Protein AF-A0A1H3LGS2-F1 (afdb_monomer_lite)

Sequence (166 aa):
MTKQNQTFNQEDIIHYNYDQIRTQESLKKHPRMTREERAKIFMPFAALTGFGEAILEKQIIKIQKKSLSEEKNEEINNEIINIQKLLRKNIQVHVKVLYFSSKYEKYNQLEGQVLRLDNYRKLMVVNSQDECNTEKKSKYILEKPSQISKEEVEINYEDIYEIIIE

Structure (mmCIF, N/CA/C/O backbone):
data_AF-A0A1H3LGS2-F1
#
_entry.id   AF-A0A1H3LGS2-F1
#
loop_
_atom_site.group_PDB
_atom_site.id
_atom_site.type_symbol
_atom_site.label_atom_id
_atom_site.label_alt_id
_atom_site.label_comp_id
_atom_site.label_asym_id
_atom_site.label_entity_id
_atom_site.label_seq_id
_atom_site.pdbx_PDB_ins_code
_atom_site.Cartn_x
_atom_site.Cartn_y
_atom_site.Cartn_z
_atom_site.occupancy
_atom_site.B_iso_or_equiv
_atom_site.auth_seq_id
_atom_site.auth_comp_id
_atom_site.auth_asym_id
_atom_site.auth_atom_id
_atom_site.pdbx_PDB_model_num
ATOM 1 N N . MET A 1 1 ? 24.700 27.233 -68.069 1.00 38.78 1 MET A N 1
ATOM 2 C CA . MET A 1 1 ? 25.605 27.535 -66.941 1.00 38.78 1 MET A CA 1
ATOM 3 C C . MET A 1 1 ? 26.194 26.231 -66.435 1.00 38.78 1 MET A C 1
ATOM 5 O O . MET A 1 1 ? 25.454 25.363 -65.990 1.00 38.78 1 MET A O 1
ATOM 9 N N . THR A 1 2 ? 27.494 26.051 -66.630 1.00 38.88 2 THR A N 1
ATOM 10 C CA . THR A 1 2 ? 28.256 24.825 -66.364 1.00 38.88 2 THR A CA 1
ATOM 11 C C . THR A 1 2 ? 28.525 24.709 -64.864 1.00 38.88 2 THR A C 1
ATOM 13 O O . THR A 1 2 ? 29.189 25.572 -64.296 1.00 38.88 2 THR A O 1
ATOM 16 N N . LYS A 1 3 ? 27.994 23.674 -64.199 1.00 46.69 3 LYS A N 1
ATOM 17 C CA . LYS A 1 3 ? 28.347 23.379 -62.802 1.00 46.69 3 LYS A CA 1
ATOM 18 C C . LYS A 1 3 ? 29.781 22.852 -62.782 1.00 46.69 3 LYS A C 1
ATOM 20 O O . LYS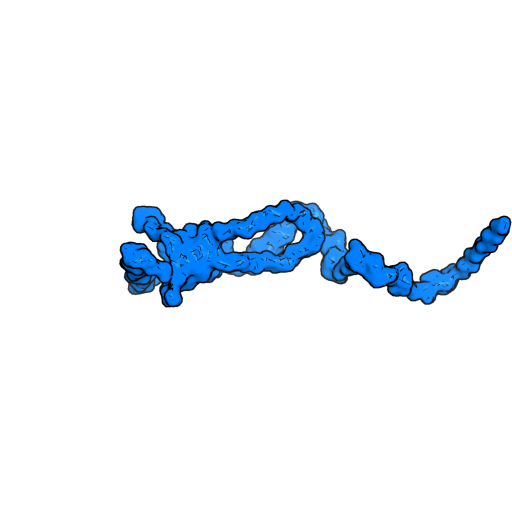 A 1 3 ? 30.053 21.801 -63.354 1.00 46.69 3 LYS A O 1
ATOM 25 N N . GLN A 1 4 ? 30.691 23.608 -62.176 1.00 48.72 4 GLN A N 1
ATOM 26 C CA . GLN A 1 4 ? 32.039 23.131 -61.893 1.00 48.72 4 GLN A CA 1
ATOM 27 C C . GLN A 1 4 ? 31.938 22.011 -60.853 1.00 48.72 4 GLN A C 1
ATOM 29 O O . GLN A 1 4 ? 31.383 22.211 -59.774 1.00 48.72 4 GLN A O 1
ATOM 34 N N . ASN A 1 5 ? 32.436 20.824 -61.198 1.00 55.28 5 ASN A N 1
ATOM 35 C CA . ASN A 1 5 ? 32.570 19.725 -60.253 1.00 55.28 5 ASN A CA 1
ATOM 36 C C . ASN A 1 5 ? 33.790 20.007 -59.379 1.00 55.28 5 ASN A C 1
ATOM 38 O O . ASN A 1 5 ? 34.922 19.981 -59.857 1.00 55.28 5 ASN A O 1
ATOM 42 N N . GLN A 1 6 ? 33.544 20.314 -58.111 1.00 60.44 6 GLN A N 1
ATOM 43 C CA . GLN A 1 6 ? 34.589 20.532 -57.123 1.00 60.44 6 GLN A CA 1
ATOM 44 C C . GLN A 1 6 ? 35.181 19.170 -56.734 1.00 60.44 6 GLN A C 1
ATOM 46 O O . GLN A 1 6 ? 34.487 18.317 -56.182 1.00 60.44 6 GLN A O 1
ATOM 51 N N . THR A 1 7 ? 36.447 18.935 -57.075 1.00 58.19 7 THR A N 1
ATOM 52 C CA . THR A 1 7 ? 37.193 17.746 -56.651 1.00 58.19 7 THR A CA 1
ATOM 53 C C . THR A 1 7 ? 37.607 17.929 -55.195 1.00 58.19 7 THR A C 1
ATOM 55 O O . THR A 1 7 ? 38.490 18.733 -54.907 1.00 58.19 7 THR A O 1
ATOM 58 N N . PHE A 1 8 ? 36.950 17.226 -54.274 1.00 59.41 8 PHE A N 1
ATOM 59 C CA . PHE A 1 8 ? 37.371 17.183 -52.873 1.00 59.41 8 PHE A CA 1
ATOM 60 C C . PHE A 1 8 ? 38.582 16.255 -52.739 1.00 59.41 8 PHE A C 1
ATOM 62 O O . PHE A 1 8 ? 38.527 15.108 -53.193 1.00 59.41 8 PHE A O 1
ATOM 69 N N . ASN A 1 9 ? 39.671 16.743 -52.141 1.00 63.81 9 ASN A N 1
ATOM 70 C CA . ASN A 1 9 ? 40.837 15.912 -51.866 1.00 63.81 9 ASN A CA 1
ATOM 71 C C . ASN A 1 9 ? 40.506 14.949 -50.717 1.00 63.81 9 ASN A C 1
ATOM 73 O O . ASN A 1 9 ? 39.780 15.292 -49.785 1.00 63.81 9 ASN A O 1
ATOM 77 N N . GLN A 1 10 ? 41.031 13.724 -50.773 1.00 59.88 10 GLN A N 1
ATOM 78 C CA . GLN A 1 10 ? 40.711 12.673 -49.793 1.00 59.88 10 GLN A CA 1
ATOM 79 C C . GLN A 1 10 ? 41.175 13.028 -48.367 1.00 59.88 10 GLN A C 1
ATOM 81 O O . GLN A 1 10 ? 40.572 12.581 -47.393 1.00 59.88 10 GLN A O 1
ATOM 86 N N . GLU A 1 11 ? 42.192 13.882 -48.245 1.00 56.47 11 GLU A N 1
ATOM 87 C CA . GLU A 1 11 ? 42.730 14.365 -46.967 1.00 56.47 11 GLU A CA 1
ATOM 88 C C . GLU A 1 11 ? 41.827 15.411 -46.284 1.00 56.47 11 GLU A C 1
ATOM 90 O O . GLU A 1 11 ? 41.892 15.590 -45.068 1.00 56.47 11 GLU A O 1
ATOM 95 N N . ASP A 1 12 ? 40.903 16.037 -47.022 1.00 61.28 12 ASP A N 1
ATOM 96 C CA . ASP A 1 12 ? 39.980 17.041 -46.473 1.00 61.28 12 ASP A CA 1
ATOM 97 C C . ASP A 1 12 ? 38.841 16.399 -45.655 1.00 61.28 12 ASP A C 1
ATOM 99 O O . ASP A 1 12 ? 38.209 17.051 -44.821 1.00 61.28 12 ASP A O 1
ATOM 103 N N . ILE A 1 13 ? 38.582 15.099 -45.858 1.00 62.50 13 ILE A N 1
ATOM 104 C CA . ILE A 1 13 ? 37.496 14.350 -45.198 1.00 62.50 13 ILE A CA 1
ATOM 105 C C . ILE A 1 13 ? 37.748 14.228 -43.690 1.00 62.50 13 ILE A C 1
ATOM 107 O O . ILE A 1 13 ? 36.811 14.279 -42.890 1.00 62.50 13 ILE A O 1
ATOM 111 N N . ILE A 1 14 ? 39.015 14.069 -43.303 1.00 59.38 14 ILE A N 1
ATOM 112 C CA . ILE A 1 14 ? 39.443 13.825 -41.919 1.00 59.38 14 ILE A CA 1
ATOM 113 C C . ILE A 1 14 ? 39.447 15.115 -41.086 1.00 59.38 14 ILE A C 1
ATOM 115 O O . ILE A 1 14 ? 39.305 15.067 -39.866 1.00 59.38 14 ILE A O 1
ATOM 119 N N . HIS A 1 15 ? 39.578 16.269 -41.744 1.00 63.59 15 HIS A N 1
ATOM 120 C CA . HIS A 1 15 ? 39.588 17.593 -41.116 1.00 63.59 15 HIS A CA 1
ATOM 121 C C . HIS A 1 15 ? 38.242 18.322 -41.208 1.00 63.59 15 HIS A C 1
ATOM 123 O O . HIS A 1 15 ? 38.117 19.459 -40.745 1.00 63.59 15 HIS A O 1
ATOM 129 N N . TYR A 1 16 ? 37.211 17.674 -41.757 1.00 62.28 16 TYR A N 1
ATOM 130 C CA . TYR A 1 16 ? 35.881 18.257 -41.836 1.00 62.28 16 TYR A CA 1
ATOM 131 C C . TYR A 1 16 ? 35.225 18.293 -40.450 1.00 62.28 16 TYR A C 1
ATOM 133 O O . TYR A 1 16 ? 34.980 17.262 -39.821 1.00 62.28 16 TYR A O 1
ATOM 141 N N . ASN A 1 17 ? 34.919 19.493 -39.956 1.00 58.41 17 ASN A N 1
ATOM 142 C CA . ASN A 1 17 ? 34.230 19.668 -38.682 1.00 58.41 17 ASN A CA 1
ATOM 143 C C . ASN A 1 17 ? 32.733 19.335 -38.839 1.00 58.41 17 ASN A C 1
ATOM 145 O O . ASN A 1 17 ? 31.892 20.215 -39.036 1.00 58.41 17 ASN A O 1
ATOM 149 N N . TYR A 1 18 ? 32.401 18.043 -38.759 1.00 57.94 18 TYR A N 1
ATOM 150 C CA . TYR A 1 18 ? 31.035 17.518 -38.888 1.00 57.94 18 TYR A CA 1
ATOM 151 C C . TYR A 1 18 ? 30.038 18.117 -37.883 1.00 57.94 18 TYR A C 1
ATOM 153 O O . TYR A 1 18 ? 28.825 18.053 -38.110 1.00 57.94 18 TYR A O 1
ATOM 161 N N . ASP A 1 19 ? 30.509 18.727 -36.791 1.00 56.03 19 ASP A N 1
ATOM 162 C CA . ASP A 1 19 ? 29.630 19.365 -35.814 1.00 56.03 19 ASP A CA 1
ATOM 163 C C . ASP A 1 19 ? 28.949 20.635 -36.350 1.00 56.03 19 ASP A C 1
ATOM 165 O O . ASP A 1 19 ? 27.897 21.012 -35.831 1.00 56.03 19 ASP A O 1
ATOM 169 N N . GLN A 1 20 ? 29.460 21.239 -37.430 1.00 55.03 20 GLN A N 1
ATOM 170 C CA . GLN A 1 20 ? 28.903 22.461 -38.031 1.00 55.03 20 GLN A CA 1
ATOM 171 C C . GLN A 1 20 ? 27.765 22.216 -39.041 1.00 55.03 20 GLN A C 1
ATOM 173 O O . GLN A 1 20 ? 27.158 23.167 -39.528 1.00 55.03 20 GLN A O 1
ATOM 178 N N . ILE A 1 21 ? 27.422 20.961 -39.350 1.00 57.44 21 ILE A N 1
ATOM 179 C CA . ILE A 1 21 ? 26.476 20.632 -40.438 1.00 57.44 21 ILE A CA 1
ATOM 180 C C . ILE A 1 21 ? 24.998 20.774 -40.006 1.00 57.44 21 ILE A C 1
ATOM 182 O O . ILE A 1 21 ? 24.093 20.775 -40.841 1.00 57.44 21 ILE A O 1
ATOM 186 N N . ARG A 1 22 ? 24.704 20.917 -38.705 1.00 62.62 22 ARG A N 1
ATOM 187 C CA . ARG A 1 22 ? 23.321 20.976 -38.194 1.00 62.62 22 ARG A CA 1
ATOM 188 C C . ARG A 1 22 ? 22.938 22.354 -37.666 1.00 62.62 22 ARG A C 1
ATOM 190 O O . ARG A 1 22 ? 23.512 22.851 -36.704 1.00 62.62 22 ARG A O 1
ATOM 197 N N . THR A 1 23 ? 21.878 22.921 -38.238 1.00 73.81 23 THR A N 1
ATOM 198 C CA . THR A 1 23 ? 21.237 24.141 -37.734 1.00 73.81 23 THR A CA 1
ATOM 199 C C . THR A 1 23 ? 20.552 23.872 -36.389 1.00 73.81 23 THR A C 1
ATOM 201 O O . THR A 1 23 ? 20.097 22.755 -36.122 1.00 73.81 23 THR A O 1
ATOM 204 N N . GLN A 1 24 ? 20.409 24.901 -35.550 1.00 72.25 24 GLN A N 1
ATOM 205 C CA . GLN A 1 24 ? 19.667 24.817 -34.280 1.00 72.25 24 GLN A CA 1
ATOM 206 C C . GLN A 1 24 ? 18.229 24.305 -34.478 1.00 72.25 24 GLN A C 1
ATOM 208 O O . GLN A 1 24 ? 17.710 23.536 -33.673 1.00 72.25 24 GLN A O 1
ATOM 213 N N . GLU A 1 25 ? 17.599 24.671 -35.594 1.00 75.31 25 GLU A N 1
ATOM 214 C CA . GLU A 1 25 ? 16.270 24.196 -35.981 1.00 75.31 25 GLU A CA 1
ATOM 215 C C . GLU A 1 25 ? 16.244 22.685 -36.265 1.00 75.31 25 GLU A C 1
ATOM 217 O O . GLU A 1 25 ? 15.349 21.977 -35.799 1.00 75.31 25 GLU A O 1
ATOM 222 N N . SER A 1 26 ? 17.277 22.153 -36.928 1.00 75.69 26 SER A N 1
ATOM 223 C CA . SER A 1 26 ? 17.410 20.710 -37.161 1.00 75.69 26 SER A CA 1
ATOM 224 C C . SER A 1 26 ? 17.604 19.913 -35.866 1.00 75.69 26 SER A C 1
ATOM 226 O O . SER A 1 26 ? 17.091 18.803 -35.767 1.00 75.69 26 SER A O 1
ATOM 228 N N . LEU A 1 27 ? 18.283 20.475 -34.857 1.00 76.88 27 LEU A N 1
ATOM 229 C CA . LEU A 1 27 ? 18.478 19.845 -33.544 1.00 76.88 27 LEU A CA 1
ATOM 230 C C . LEU A 1 27 ? 17.205 19.872 -32.694 1.00 76.88 27 LEU A C 1
ATOM 232 O O . LEU A 1 27 ? 16.954 18.932 -31.943 1.00 76.88 27 LEU A O 1
ATOM 236 N N . LYS A 1 28 ? 16.375 20.911 -32.838 1.00 77.56 28 LYS A N 1
ATOM 237 C CA . LYS A 1 28 ? 15.036 20.950 -32.229 1.00 77.56 28 LYS A CA 1
ATOM 238 C C . LYS A 1 28 ? 14.124 19.887 -32.840 1.00 77.56 28 LYS A C 1
ATOM 240 O O . LYS A 1 28 ? 13.441 19.176 -32.105 1.00 77.56 28 LYS A O 1
ATOM 245 N N . LYS A 1 29 ? 14.147 19.753 -34.171 1.00 83.56 29 LYS A N 1
ATOM 246 C CA . LYS A 1 29 ? 13.355 18.755 -34.906 1.00 83.56 29 LYS A CA 1
ATOM 247 C C . LYS A 1 29 ? 13.863 17.324 -34.684 1.00 83.56 29 LYS A C 1
ATOM 249 O O . LYS A 1 29 ? 13.065 16.403 -34.543 1.00 83.56 29 LYS A O 1
ATOM 254 N N . HIS A 1 30 ? 15.181 17.146 -34.621 1.00 81.12 30 HIS A N 1
ATOM 255 C CA . HIS A 1 30 ? 15.866 15.864 -34.459 1.00 81.12 30 HIS A CA 1
ATOM 256 C C . HIS A 1 30 ? 16.964 15.980 -33.388 1.00 81.12 30 HIS A C 1
ATOM 258 O O . HIS A 1 30 ? 18.138 16.199 -33.721 1.00 81.12 30 HIS A O 1
ATOM 264 N N . PRO A 1 31 ? 16.610 15.846 -32.098 1.00 82.06 31 PRO A N 1
ATOM 265 C CA . PRO A 1 31 ? 17.586 15.925 -31.017 1.00 82.06 31 PRO A CA 1
ATOM 266 C C . PRO A 1 31 ? 18.651 14.836 -31.163 1.00 82.06 31 PRO A C 1
ATOM 268 O O . PRO A 1 31 ? 18.382 13.729 -31.636 1.00 82.06 31 PRO A O 1
ATOM 271 N N . ARG A 1 32 ? 19.884 15.144 -30.745 1.00 78.88 32 ARG A N 1
ATOM 272 C CA . ARG A 1 32 ? 20.946 14.136 -30.682 1.00 78.88 32 ARG A CA 1
ATOM 273 C C . ARG A 1 32 ? 20.580 13.111 -29.602 1.00 78.88 32 ARG A C 1
ATOM 275 O O . ARG A 1 32 ? 20.325 13.485 -28.465 1.00 78.88 32 ARG A O 1
ATOM 282 N N . MET A 1 33 ? 20.601 11.835 -29.978 1.00 83.81 33 MET A N 1
ATOM 283 C CA . MET A 1 33 ? 20.502 10.711 -29.047 1.00 83.81 33 MET A CA 1
ATOM 284 C C . MET A 1 33 ? 21.664 10.761 -28.049 1.00 83.81 33 MET A C 1
ATOM 286 O O . MET A 1 33 ? 22.812 10.980 -28.477 1.00 83.81 33 MET A O 1
ATOM 290 N N . THR A 1 34 ? 21.380 10.557 -26.761 1.00 86.19 34 THR A N 1
ATOM 291 C CA . THR A 1 34 ? 22.410 10.578 -25.709 1.00 86.19 34 THR A CA 1
ATOM 292 C C . THR A 1 34 ? 23.356 9.382 -25.841 1.00 86.19 34 THR A C 1
ATOM 294 O O . THR A 1 34 ? 23.090 8.429 -26.579 1.00 86.19 34 THR A O 1
ATOM 297 N N . ARG A 1 35 ? 24.503 9.413 -25.155 1.00 83.75 35 ARG A N 1
ATOM 298 C CA . ARG A 1 35 ? 25.472 8.306 -25.209 1.00 83.75 35 ARG A CA 1
ATOM 299 C C . ARG A 1 35 ? 24.873 7.012 -24.649 1.00 83.75 35 ARG A C 1
ATOM 301 O O . ARG A 1 35 ? 25.128 5.941 -25.193 1.00 83.75 35 ARG A O 1
ATOM 308 N N . GLU A 1 36 ? 24.051 7.121 -23.612 1.00 81.38 36 GLU A N 1
ATOM 309 C CA . GLU A 1 36 ? 23.355 6.013 -22.956 1.00 81.38 36 GLU A CA 1
ATOM 310 C C . GLU A 1 36 ? 22.321 5.387 -23.897 1.00 81.38 36 GLU A C 1
ATOM 312 O O . GLU A 1 36 ? 22.282 4.169 -24.059 1.00 81.38 36 GLU A O 1
ATOM 317 N N . GLU A 1 37 ? 21.520 6.211 -24.578 1.00 80.94 37 GLU A N 1
ATOM 318 C CA . GLU A 1 37 ? 20.551 5.743 -25.574 1.00 80.94 37 GLU A CA 1
ATOM 319 C C . GLU A 1 37 ? 21.238 5.052 -26.761 1.00 80.94 37 GLU A C 1
ATOM 321 O O . GLU A 1 37 ? 20.758 4.023 -27.233 1.00 80.94 37 GLU A O 1
ATOM 326 N N . ARG A 1 38 ? 22.403 5.552 -27.199 1.00 86.88 38 ARG A N 1
ATOM 327 C CA . ARG A 1 38 ? 23.208 4.883 -28.236 1.00 86.88 38 ARG A CA 1
ATOM 328 C C . ARG A 1 38 ? 23.729 3.528 -27.768 1.00 86.88 38 ARG A C 1
ATOM 330 O O . ARG A 1 38 ? 23.731 2.587 -28.553 1.00 86.88 38 ARG A O 1
ATOM 337 N N . ALA A 1 39 ? 24.153 3.412 -26.510 1.00 85.62 39 ALA A N 1
ATOM 338 C CA . ALA A 1 39 ? 24.634 2.149 -25.956 1.00 85.62 39 ALA A CA 1
ATOM 339 C C . ALA A 1 39 ? 23.537 1.071 -25.944 1.00 85.62 39 ALA A C 1
ATOM 341 O O . ALA A 1 39 ? 23.837 -0.088 -26.223 1.00 85.62 39 ALA A O 1
ATOM 342 N N . LYS A 1 40 ? 22.267 1.451 -25.717 1.00 82.19 40 LYS A N 1
ATOM 343 C CA . LYS A 1 40 ? 21.121 0.521 -25.755 1.00 82.19 40 LYS A CA 1
ATOM 344 C C . LYS A 1 40 ? 20.980 -0.215 -27.089 1.00 82.19 40 LYS A C 1
ATOM 346 O O . LYS A 1 40 ? 20.558 -1.365 -27.092 1.00 82.19 40 LYS A O 1
ATOM 351 N N . ILE A 1 41 ? 21.379 0.404 -28.202 1.00 84.56 41 ILE A N 1
ATOM 352 C CA . ILE A 1 41 ? 21.337 -0.215 -29.539 1.00 84.56 41 ILE A CA 1
ATOM 353 C C . ILE A 1 41 ? 22.269 -1.435 -29.616 1.00 84.56 41 ILE A C 1
ATOM 355 O O . ILE A 1 41 ? 21.977 -2.397 -30.318 1.00 84.56 41 ILE A O 1
ATOM 359 N N . PHE A 1 42 ? 23.374 -1.413 -28.869 1.00 87.12 42 PHE A N 1
ATOM 360 C CA . PHE A 1 42 ? 24.375 -2.480 -28.846 1.00 87.12 42 PHE A CA 1
ATOM 361 C C . PHE A 1 42 ? 24.156 -3.488 -27.709 1.00 87.12 42 PHE A C 1
ATOM 363 O O . PHE A 1 42 ? 24.987 -4.370 -27.500 1.00 87.12 42 PHE A O 1
ATOM 370 N N . MET A 1 43 ? 23.063 -3.371 -26.949 1.00 82.12 43 MET A N 1
ATOM 371 C CA . MET A 1 43 ? 22.757 -4.312 -25.876 1.00 82.12 43 MET A CA 1
ATOM 372 C C . MET A 1 43 ? 22.136 -5.589 -26.467 1.00 82.12 43 MET A C 1
ATOM 374 O O . MET A 1 43 ? 21.049 -5.516 -27.041 1.00 82.12 43 MET A O 1
ATOM 378 N N . PRO A 1 44 ? 22.748 -6.773 -26.276 1.00 87.69 44 PRO A N 1
ATOM 379 C CA . PRO A 1 44 ? 22.333 -8.015 -26.942 1.00 87.69 44 PRO A CA 1
ATOM 380 C C . PRO A 1 44 ? 20.891 -8.443 -26.631 1.00 87.69 44 PRO A C 1
ATOM 382 O O . PRO A 1 44 ? 20.269 -9.134 -27.431 1.00 87.69 44 PRO A O 1
ATOM 385 N N . PHE A 1 45 ? 20.345 -8.014 -25.489 1.00 81.81 45 PHE A N 1
ATOM 386 C CA . PHE A 1 45 ? 19.013 -8.398 -25.016 1.00 81.81 45 PHE A CA 1
ATOM 387 C C . PHE A 1 45 ? 18.007 -7.239 -24.983 1.00 81.81 45 PHE A C 1
ATOM 389 O O . PHE A 1 45 ? 16.849 -7.462 -24.646 1.00 81.81 45 PHE A O 1
ATOM 396 N N . ALA A 1 46 ? 18.397 -6.012 -25.359 1.00 81.44 46 ALA A N 1
ATOM 397 C CA . ALA A 1 46 ? 17.491 -4.855 -25.308 1.00 81.44 46 ALA A CA 1
ATOM 398 C C . ALA A 1 46 ? 16.357 -4.917 -26.342 1.00 81.44 46 ALA A C 1
ATOM 400 O O . ALA A 1 46 ? 15.335 -4.262 -26.165 1.00 81.44 46 ALA A O 1
ATOM 401 N N . ALA A 1 47 ? 16.525 -5.711 -27.402 1.00 81.38 47 ALA A N 1
ATOM 402 C CA . ALA A 1 47 ? 15.482 -5.967 -28.391 1.00 81.38 47 ALA A CA 1
ATOM 403 C C . ALA A 1 47 ? 14.382 -6.920 -27.880 1.00 81.38 47 ALA A C 1
ATOM 405 O O . ALA A 1 47 ? 13.335 -7.030 -28.517 1.00 81.38 47 ALA A O 1
ATOM 406 N N . LEU A 1 48 ? 14.607 -7.621 -26.760 1.00 86.56 48 LEU A N 1
ATOM 407 C CA . LEU A 1 48 ? 13.619 -8.529 -26.183 1.00 86.56 48 LEU A CA 1
ATOM 408 C C . LEU A 1 48 ? 12.540 -7.741 -25.437 1.00 86.56 48 LEU A C 1
ATOM 410 O O . LEU A 1 48 ? 12.827 -6.890 -24.590 1.00 86.56 48 LEU A O 1
ATOM 414 N N . THR A 1 49 ? 11.282 -8.072 -25.718 1.00 79.81 49 THR A N 1
ATOM 415 C CA . THR A 1 49 ? 10.130 -7.561 -24.970 1.00 79.81 49 THR A CA 1
ATOM 416 C C . THR A 1 49 ? 10.262 -7.938 -23.495 1.00 79.81 49 THR A C 1
ATOM 418 O O . THR A 1 49 ? 10.524 -9.099 -23.183 1.00 79.81 49 THR A O 1
ATOM 421 N N . GLY A 1 50 ? 10.097 -6.968 -22.594 1.00 79.25 50 GLY A N 1
ATOM 422 C CA . GLY A 1 50 ? 10.181 -7.190 -21.146 1.00 79.25 50 GLY A CA 1
ATOM 423 C C . GLY A 1 50 ? 11.596 -7.143 -20.551 1.00 79.25 50 GLY A C 1
ATOM 424 O O . GLY A 1 50 ? 11.739 -7.251 -19.340 1.00 79.25 50 GLY A O 1
ATOM 425 N N . PHE A 1 51 ? 12.661 -6.924 -21.339 1.00 83.38 51 PHE A N 1
ATOM 426 C CA . PHE A 1 51 ? 14.023 -6.814 -20.784 1.00 83.38 51 PHE A CA 1
ATOM 427 C C . PHE A 1 51 ? 14.175 -5.630 -19.812 1.00 83.38 51 PHE A C 1
ATOM 429 O O . PHE A 1 51 ? 14.789 -5.765 -18.755 1.00 83.38 51 PHE A O 1
ATOM 436 N N . GLY A 1 52 ? 13.589 -4.477 -20.151 1.00 81.31 52 GLY A N 1
ATOM 437 C CA . GLY A 1 52 ? 13.572 -3.310 -19.265 1.00 81.31 52 GLY A CA 1
ATOM 438 C C . GLY A 1 52 ? 12.795 -3.574 -17.974 1.00 81.31 52 GLY A C 1
ATOM 439 O O . GLY A 1 52 ? 13.290 -3.270 -16.894 1.00 81.31 52 GLY A O 1
ATOM 440 N N . GLU A 1 53 ? 11.627 -4.207 -18.082 1.00 82.00 53 GLU A N 1
ATOM 441 C CA . GLU A 1 53 ? 10.789 -4.593 -16.940 1.00 82.00 53 GLU A CA 1
ATOM 442 C C . GLU A 1 53 ? 11.526 -5.577 -16.024 1.00 82.00 53 GLU A C 1
ATOM 444 O O . GLU A 1 53 ? 11.598 -5.352 -14.823 1.00 82.00 53 GLU A O 1
ATOM 449 N N . ALA A 1 54 ? 12.193 -6.589 -16.585 1.00 81.06 54 ALA A N 1
ATOM 450 C CA . ALA A 1 54 ? 12.970 -7.564 -15.821 1.00 81.06 54 ALA A CA 1
ATOM 451 C C . ALA A 1 54 ? 14.166 -6.941 -15.076 1.00 81.06 54 ALA A C 1
ATOM 453 O O . ALA A 1 54 ? 14.542 -7.413 -14.001 1.00 81.06 54 ALA A O 1
ATOM 454 N N . ILE A 1 55 ? 14.786 -5.890 -15.628 1.00 81.56 55 ILE A N 1
ATOM 455 C CA . ILE A 1 55 ? 15.816 -5.121 -14.912 1.00 81.56 55 ILE A CA 1
ATOM 456 C C . ILE A 1 55 ? 15.189 -4.386 -13.729 1.00 81.56 55 ILE A C 1
ATOM 458 O O . ILE A 1 55 ? 15.729 -4.463 -12.627 1.00 81.56 55 ILE A O 1
ATOM 462 N N . LEU A 1 56 ? 14.067 -3.698 -13.947 1.00 79.31 56 LEU A N 1
ATOM 463 C CA . LEU A 1 56 ? 13.371 -2.951 -12.898 1.00 79.31 56 LEU A CA 1
ATOM 464 C C . LEU A 1 56 ? 12.890 -3.884 -11.780 1.00 79.31 56 LEU A C 1
ATOM 466 O O . LEU A 1 56 ? 13.134 -3.610 -10.610 1.00 79.31 56 LEU A O 1
ATOM 470 N N . GLU A 1 57 ? 12.298 -5.029 -12.120 1.00 75.12 57 GLU A N 1
ATOM 471 C CA . GLU A 1 57 ? 11.879 -6.047 -11.152 1.00 75.12 57 GLU A CA 1
ATOM 472 C C . GLU A 1 57 ? 13.049 -6.577 -10.320 1.00 75.12 57 GLU A C 1
ATOM 474 O O . GLU A 1 57 ? 12.919 -6.740 -9.109 1.00 75.12 57 GLU A O 1
ATOM 479 N N . LYS A 1 58 ? 14.212 -6.810 -10.943 1.00 79.56 58 LYS A N 1
ATOM 480 C CA . LYS A 1 58 ? 15.425 -7.238 -10.226 1.00 79.56 58 LYS A CA 1
ATOM 481 C C . LYS A 1 58 ? 16.023 -6.152 -9.337 1.00 79.56 58 LYS A C 1
ATOM 483 O O . LYS A 1 58 ? 16.727 -6.486 -8.388 1.00 79.56 58 LYS A O 1
ATOM 488 N N . GLN A 1 59 ? 15.795 -4.880 -9.651 1.00 75.50 59 GLN A N 1
ATOM 489 C CA . GLN A 1 59 ? 16.238 -3.765 -8.813 1.00 75.50 59 GLN A CA 1
ATOM 490 C C . GLN A 1 59 ? 15.371 -3.604 -7.560 1.00 75.50 59 GLN A C 1
ATOM 492 O O . GLN A 1 59 ? 15.843 -3.039 -6.573 1.00 75.50 59 GLN A O 1
ATOM 497 N N . ILE A 1 60 ? 14.134 -4.113 -7.563 1.00 72.25 60 ILE A N 1
ATOM 498 C CA . ILE A 1 60 ? 13.282 -4.104 -6.373 1.00 72.25 60 ILE A CA 1
ATOM 499 C C . ILE A 1 60 ? 13.907 -5.018 -5.313 1.00 72.25 60 ILE A C 1
ATOM 501 O O . ILE A 1 60 ? 13.971 -6.238 -5.465 1.00 72.25 60 ILE A O 1
ATOM 505 N N . ILE A 1 61 ? 14.348 -4.419 -4.206 1.00 76.44 61 ILE A N 1
ATOM 506 C CA . ILE A 1 61 ? 14.798 -5.159 -3.029 1.00 76.44 61 ILE A CA 1
ATOM 507 C C . ILE A 1 61 ? 13.560 -5.768 -2.372 1.00 76.44 61 ILE A C 1
ATOM 509 O O . ILE A 1 61 ? 12.764 -5.065 -1.750 1.00 76.44 61 ILE A O 1
ATOM 513 N N . LYS A 1 62 ? 13.397 -7.079 -2.540 1.00 79.62 62 LYS A N 1
ATOM 514 C CA . LYS A 1 62 ? 12.309 -7.855 -1.944 1.00 79.62 62 LYS A CA 1
ATOM 515 C C . LYS A 1 62 ? 12.554 -8.025 -0.446 1.00 79.62 62 LYS A C 1
ATOM 517 O O . LYS A 1 62 ? 13.630 -8.458 -0.032 1.00 79.62 62 LYS A O 1
ATOM 522 N N . ILE A 1 63 ? 11.558 -7.687 0.361 1.00 83.62 63 ILE A N 1
ATOM 523 C CA . ILE A 1 63 ? 11.579 -7.752 1.822 1.00 83.62 63 ILE A CA 1
ATOM 524 C C . ILE A 1 63 ? 10.456 -8.689 2.269 1.00 83.62 63 ILE A C 1
ATOM 526 O O . ILE A 1 63 ? 9.342 -8.642 1.751 1.00 83.62 63 ILE A O 1
ATOM 530 N N . GLN A 1 64 ? 10.734 -9.548 3.248 1.00 84.25 64 GLN A N 1
ATOM 531 C CA . GLN A 1 64 ? 9.698 -10.384 3.853 1.00 84.25 64 GLN A CA 1
ATOM 532 C C . GLN A 1 64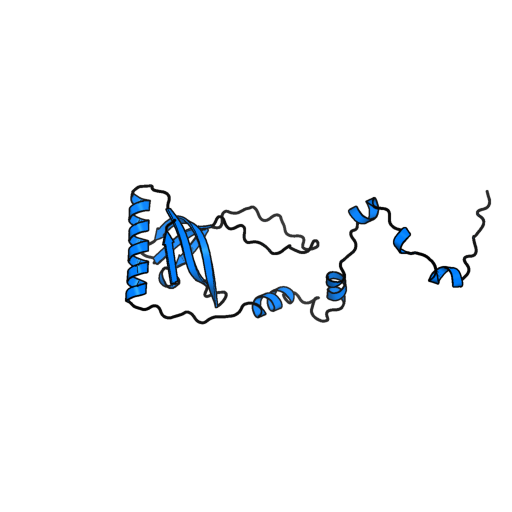 ? 8.753 -9.537 4.711 1.00 84.25 64 GLN A C 1
ATOM 534 O O . GLN A 1 64 ? 9.195 -8.645 5.439 1.00 84.25 64 GLN A O 1
ATOM 539 N N . LYS A 1 65 ? 7.451 -9.843 4.663 1.00 86.88 65 LYS A N 1
ATOM 540 C CA . LYS A 1 65 ? 6.454 -9.202 5.525 1.00 86.88 65 LYS A CA 1
ATOM 541 C C . LYS A 1 65 ? 6.815 -9.442 6.992 1.00 86.88 65 LYS A C 1
ATOM 543 O O . LYS A 1 65 ? 6.917 -10.582 7.440 1.00 86.88 65 LYS A O 1
ATOM 548 N N . LYS A 1 66 ? 6.999 -8.359 7.741 1.00 85.94 66 LYS A N 1
ATOM 549 C CA . LYS A 1 66 ? 7.264 -8.391 9.178 1.00 85.94 66 LYS A CA 1
ATOM 550 C C . LYS A 1 66 ? 6.000 -8.801 9.934 1.00 85.94 66 LYS A C 1
ATOM 552 O O . LYS A 1 66 ? 4.927 -8.254 9.689 1.00 85.94 66 LYS A O 1
ATOM 557 N N . SER A 1 67 ? 6.141 -9.728 10.879 1.00 86.19 67 SER A N 1
ATOM 558 C CA . SER A 1 67 ? 5.083 -10.051 11.837 1.00 86.19 67 SER A CA 1
ATOM 559 C C . SER A 1 67 ? 4.899 -8.890 12.817 1.00 86.19 67 SER A C 1
ATOM 561 O O . SER A 1 67 ? 5.854 -8.483 13.485 1.00 86.19 67 SER A O 1
ATOM 563 N N . LEU A 1 68 ? 3.683 -8.357 12.893 1.00 87.69 68 LEU A N 1
ATOM 564 C CA . LEU A 1 68 ? 3.298 -7.333 13.863 1.00 87.69 68 LEU A CA 1
ATOM 565 C C . LEU A 1 68 ? 3.053 -7.976 15.235 1.00 87.69 68 LEU A C 1
ATOM 567 O O . LEU A 1 68 ? 2.518 -9.082 15.308 1.00 87.69 68 LEU A O 1
ATOM 571 N N . SER A 1 69 ? 3.447 -7.288 16.310 1.00 91.81 69 SER A N 1
ATOM 572 C CA . SER A 1 69 ? 3.045 -7.661 17.670 1.00 91.81 69 SER A CA 1
ATOM 573 C C . SER A 1 69 ? 1.551 -7.397 17.874 1.00 91.81 69 SER A C 1
ATOM 575 O O . SER A 1 69 ? 0.951 -6.589 17.163 1.00 91.81 69 SER A O 1
ATOM 577 N N . GLU A 1 70 ? 0.945 -8.063 18.858 1.00 91.56 70 GLU A N 1
ATOM 578 C CA . GLU A 1 70 ? -0.467 -7.856 19.212 1.00 91.56 70 GLU A CA 1
ATOM 579 C C . GLU A 1 70 ? -0.750 -6.392 19.568 1.00 91.56 70 GLU A C 1
ATOM 581 O O . GLU A 1 70 ? -1.657 -5.798 18.993 1.00 91.56 70 GLU A O 1
ATOM 586 N N . GLU A 1 71 ? 0.111 -5.775 20.382 1.00 92.88 71 GLU A N 1
ATOM 587 C CA . GLU A 1 71 ? 0.043 -4.347 20.726 1.00 92.88 71 GLU A CA 1
ATOM 588 C C . GLU A 1 71 ? -0.020 -3.456 19.477 1.00 92.88 71 GLU A C 1
ATOM 590 O O . GLU A 1 71 ? -0.857 -2.560 19.379 1.00 92.88 71 GLU A O 1
ATOM 595 N N . LYS A 1 72 ? 0.816 -3.737 18.465 1.00 90.69 72 LYS A N 1
ATOM 596 C CA . LYS A 1 72 ? 0.845 -2.921 17.249 1.00 90.69 72 LYS A CA 1
ATOM 597 C C . LYS A 1 72 ? -0.411 -3.104 16.398 1.00 90.69 72 LYS A C 1
ATOM 599 O O . LYS A 1 72 ? -0.885 -2.147 15.791 1.00 90.69 72 LYS A O 1
ATOM 604 N N . ASN A 1 73 ? -0.971 -4.312 16.369 1.00 91.81 73 ASN A N 1
ATOM 605 C CA . ASN A 1 73 ? -2.248 -4.563 15.702 1.00 91.81 73 ASN A CA 1
ATOM 606 C C . ASN A 1 73 ? -3.400 -3.822 16.394 1.00 91.81 73 ASN A C 1
ATOM 608 O O . ASN A 1 73 ? -4.278 -3.288 15.715 1.00 91.81 73 ASN A O 1
ATOM 612 N N . GLU A 1 74 ? -3.394 -3.759 17.727 1.00 92.75 74 GLU A N 1
ATOM 613 C CA . GLU A 1 74 ? -4.386 -3.001 18.492 1.00 92.75 74 GLU A CA 1
ATOM 614 C C . GLU A 1 74 ? -4.288 -1.496 18.225 1.00 92.75 74 GLU A C 1
ATOM 616 O O . GLU A 1 74 ? -5.316 -0.857 17.998 1.00 92.75 74 GLU A O 1
ATOM 621 N N . GLU A 1 75 ? -3.075 -0.936 18.172 1.00 93.31 75 GLU A N 1
ATOM 622 C CA . GLU A 1 75 ? -2.846 0.461 17.775 1.00 93.31 75 GLU A CA 1
ATOM 623 C C . GLU A 1 75 ? -3.452 0.763 16.398 1.00 93.31 75 GLU A C 1
ATOM 625 O O . GLU A 1 75 ? -4.259 1.683 16.262 1.00 93.31 75 GLU A O 1
ATOM 630 N N . ILE A 1 76 ? -3.126 -0.047 15.385 1.00 92.94 76 ILE A N 1
ATOM 631 C CA . ILE A 1 76 ? -3.640 0.130 14.017 1.00 92.94 76 ILE A CA 1
ATOM 632 C C . ILE A 1 76 ? -5.170 0.035 13.999 1.00 92.94 76 ILE A C 1
ATOM 634 O O . ILE A 1 76 ? -5.843 0.844 13.358 1.00 92.94 76 ILE A O 1
ATOM 638 N N . ASN A 1 77 ? -5.742 -0.927 14.723 1.00 93.81 77 ASN A N 1
ATOM 639 C CA . ASN A 1 77 ? -7.189 -1.088 14.802 1.00 93.81 77 ASN A CA 1
ATOM 640 C C . ASN A 1 77 ? -7.869 0.123 15.463 1.00 93.81 77 ASN A C 1
ATOM 642 O O . ASN A 1 77 ? -8.912 0.582 14.991 1.00 93.81 77 ASN A O 1
ATOM 646 N N . ASN A 1 78 ? -7.270 0.679 16.519 1.00 94.00 78 ASN A N 1
ATOM 647 C CA . ASN A 1 78 ? -7.763 1.893 17.164 1.00 94.00 78 ASN A CA 1
ATOM 648 C C . ASN A 1 78 ? -7.756 3.084 16.198 1.00 94.00 78 ASN A C 1
ATOM 650 O O . ASN A 1 78 ? -8.750 3.814 16.136 1.00 94.00 78 ASN A O 1
ATOM 654 N N . GLU A 1 79 ? -6.706 3.236 15.389 1.00 93.88 79 GLU A N 1
ATOM 655 C CA . GLU A 1 79 ? -6.646 4.282 14.364 1.00 93.88 79 GLU A CA 1
ATOM 656 C C . GLU A 1 79 ? -7.715 4.101 13.282 1.00 93.88 79 GLU A C 1
ATOM 658 O O . GLU A 1 79 ? -8.432 5.047 12.952 1.00 93.88 79 GLU A O 1
ATOM 663 N N . ILE A 1 80 ? -7.934 2.879 12.795 1.00 93.25 80 ILE A N 1
ATOM 664 C CA . ILE A 1 80 ? -9.010 2.590 11.830 1.00 93.25 80 ILE A CA 1
ATOM 665 C C . ILE A 1 80 ? -10.383 2.947 12.418 1.00 93.25 80 ILE A C 1
ATOM 667 O O . ILE A 1 80 ? -11.214 3.567 11.745 1.00 93.25 80 ILE A O 1
ATOM 671 N N . ILE A 1 81 ? -10.631 2.608 13.686 1.00 93.69 81 ILE A N 1
ATOM 672 C CA . ILE A 1 81 ? -11.870 2.969 14.389 1.00 93.69 81 ILE A CA 1
ATOM 673 C C . ILE A 1 81 ? -11.999 4.494 14.520 1.00 93.69 81 ILE A C 1
ATOM 675 O O . ILE A 1 81 ? -13.102 5.034 14.363 1.00 93.69 81 ILE A O 1
ATOM 679 N N . ASN A 1 82 ? -10.906 5.206 14.797 1.00 93.94 82 ASN A N 1
ATOM 680 C CA . ASN A 1 82 ? -10.892 6.666 14.878 1.00 93.94 82 ASN A CA 1
ATOM 681 C C . ASN A 1 82 ? -11.240 7.298 13.527 1.00 93.94 82 ASN A C 1
ATOM 683 O O . ASN A 1 82 ? -12.155 8.126 13.462 1.00 93.94 82 ASN A O 1
ATOM 687 N N . ILE A 1 83 ? -10.616 6.837 12.442 1.00 93.12 83 ILE A N 1
ATOM 688 C CA . ILE A 1 83 ? -10.933 7.261 11.073 1.00 93.12 83 ILE A CA 1
ATOM 689 C C . ILE A 1 83 ? -12.409 6.987 10.768 1.00 93.12 83 ILE A C 1
ATOM 691 O O . ILE A 1 83 ? -13.118 7.872 10.288 1.00 93.12 83 ILE A O 1
ATOM 695 N N . GLN A 1 84 ? -12.930 5.810 11.127 1.00 93.00 84 GLN A N 1
ATOM 696 C CA . GLN A 1 84 ? -14.341 5.478 10.921 1.00 93.00 84 GLN A CA 1
ATOM 697 C C . GLN A 1 84 ? -15.282 6.453 11.646 1.00 93.00 84 GLN A C 1
ATOM 699 O O . GLN A 1 84 ? -16.311 6.852 11.092 1.00 93.00 84 GLN A O 1
ATOM 704 N N . LYS A 1 85 ? -14.952 6.860 12.878 1.00 93.44 85 LYS A N 1
ATOM 705 C CA . LYS A 1 85 ? -15.736 7.853 13.634 1.00 93.44 85 LYS A CA 1
ATOM 706 C C . LYS A 1 85 ? -15.705 9.229 12.968 1.00 93.44 85 LYS A C 1
ATOM 708 O O . LYS A 1 85 ? -16.740 9.895 12.943 1.00 93.44 85 LYS A O 1
ATOM 713 N N . LEU A 1 86 ? -14.555 9.653 12.446 1.00 92.94 86 LEU A N 1
ATOM 714 C CA . LEU A 1 86 ? -14.403 10.932 11.744 1.00 92.94 86 LEU A CA 1
ATOM 715 C C . LEU A 1 86 ? -15.187 10.943 10.426 1.00 92.94 86 LEU A C 1
ATOM 717 O O . LEU A 1 86 ? -15.958 11.872 10.183 1.00 92.94 86 LEU A O 1
ATOM 721 N N . LEU A 1 87 ? -15.102 9.864 9.644 1.00 91.75 87 LEU A N 1
ATOM 722 C CA . LEU A 1 87 ? -15.862 9.710 8.401 1.00 91.75 87 LEU A CA 1
ATOM 723 C C . LEU A 1 87 ? -17.377 9.737 8.642 1.00 91.75 87 LEU A C 1
ATOM 725 O O . LEU A 1 87 ? -18.104 10.389 7.899 1.00 91.75 87 LEU A O 1
ATOM 729 N N . ARG A 1 88 ? -17.874 9.111 9.721 1.00 92.19 88 ARG A N 1
ATOM 730 C CA . ARG A 1 88 ?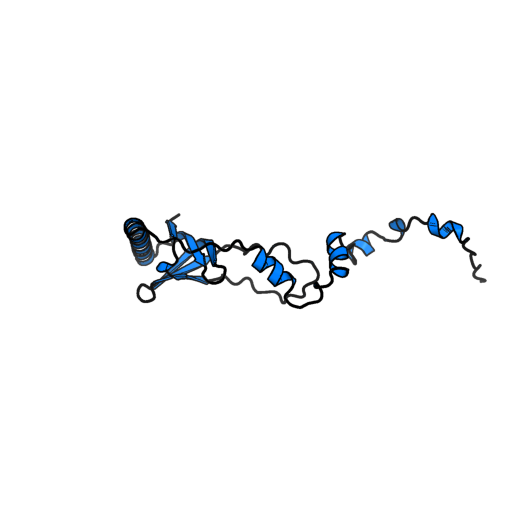 -19.303 9.185 10.104 1.00 92.19 88 ARG A CA 1
ATOM 731 C C . ARG A 1 88 ? -19.773 10.604 10.430 1.00 92.19 88 ARG A C 1
ATOM 733 O O . ARG A 1 88 ? -20.961 10.887 10.317 1.00 92.19 88 ARG A O 1
ATOM 740 N N . LYS A 1 89 ? -18.861 11.485 10.847 1.00 93.56 89 LYS A N 1
ATOM 741 C CA . LYS A 1 89 ? -19.129 12.912 11.079 1.00 93.56 89 LYS A CA 1
ATOM 742 C C . LYS A 1 89 ? -18.979 13.755 9.805 1.00 93.56 89 LYS A C 1
ATOM 744 O O . LYS A 1 89 ? -19.046 14.975 9.897 1.00 93.56 89 LYS A O 1
ATOM 749 N N . ASN A 1 90 ? -18.781 13.125 8.642 1.00 90.81 90 ASN A N 1
ATOM 750 C CA . ASN A 1 90 ? -18.466 13.770 7.364 1.00 90.81 90 ASN A CA 1
ATOM 751 C C . ASN A 1 90 ? -17.205 14.651 7.418 1.00 90.81 90 ASN A C 1
ATOM 753 O O . ASN A 1 90 ? -17.106 15.642 6.697 1.00 90.81 90 ASN A O 1
ATOM 757 N N . ILE A 1 91 ? -16.242 14.301 8.277 1.00 91.44 91 ILE A N 1
ATOM 758 C CA . ILE A 1 91 ? -14.941 14.969 8.333 1.00 91.44 91 ILE A CA 1
ATOM 759 C C . ILE A 1 91 ? -14.023 14.290 7.319 1.00 91.44 91 ILE A C 1
ATOM 761 O O . ILE A 1 91 ? -13.873 13.068 7.327 1.00 91.44 91 ILE A O 1
ATOM 765 N N . GLN A 1 92 ? -13.414 15.089 6.448 1.00 89.12 92 GLN A N 1
ATOM 766 C CA . GLN A 1 92 ? -12.379 14.629 5.532 1.00 89.12 92 GLN A CA 1
ATOM 767 C C . GLN A 1 92 ? -11.116 14.283 6.325 1.00 89.12 92 GLN A C 1
ATOM 769 O O . GLN A 1 92 ? -10.608 15.119 7.066 1.00 89.12 92 GLN A O 1
ATOM 774 N N . VAL A 1 93 ? -10.627 13.053 6.163 1.00 92.38 93 VAL A N 1
ATOM 775 C CA . VAL A 1 93 ? -9.439 12.551 6.861 1.00 92.38 93 VAL A CA 1
ATOM 776 C C . VAL A 1 93 ? -8.333 12.321 5.844 1.00 92.38 93 VAL A C 1
ATOM 778 O O . VAL A 1 93 ? -8.541 11.592 4.869 1.00 92.38 93 VAL A O 1
ATOM 781 N N . HIS A 1 94 ? -7.183 12.950 6.069 1.00 91.94 94 HIS A N 1
ATOM 782 C CA . HIS A 1 94 ? -5.963 12.685 5.320 1.00 91.94 94 HIS A CA 1
ATOM 783 C C . HIS A 1 94 ? -5.096 11.718 6.124 1.00 91.94 94 HIS A C 1
ATOM 785 O O . HIS A 1 94 ? -5.035 11.800 7.351 1.00 91.94 94 HIS A O 1
ATOM 791 N N . VAL A 1 95 ? -4.503 10.742 5.447 1.00 93.00 95 VAL A N 1
ATOM 792 C CA . VAL A 1 95 ? -3.702 9.708 6.095 1.00 93.00 95 VAL A CA 1
ATOM 793 C C . VAL A 1 95 ? -2.436 9.432 5.315 1.00 93.00 95 VAL A C 1
ATOM 795 O O . VAL A 1 95 ? -2.401 9.504 4.085 1.00 93.00 95 VAL A O 1
ATOM 798 N N . LYS A 1 96 ? -1.432 9.003 6.064 1.00 93.69 96 LYS A N 1
ATOM 799 C CA . LYS A 1 96 ? -0.196 8.419 5.579 1.00 93.69 96 LYS A CA 1
A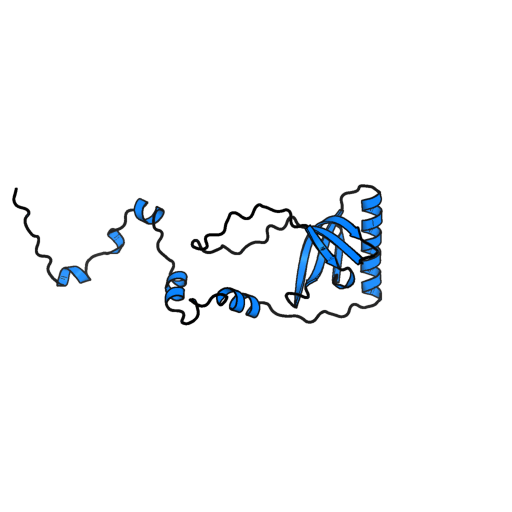TOM 800 C C . LYS A 1 96 ? -0.147 6.968 6.033 1.00 93.69 96 LYS A C 1
ATOM 802 O O . LYS A 1 96 ? -0.096 6.683 7.229 1.00 93.69 96 LYS A O 1
ATOM 807 N N . VAL A 1 97 ? -0.212 6.048 5.078 1.00 92.75 97 VAL A N 1
ATOM 808 C CA . VAL A 1 97 ? -0.301 4.606 5.327 1.00 92.75 97 VAL A CA 1
ATOM 809 C C . VAL A 1 97 ? 0.940 3.915 4.788 1.00 92.75 97 VAL A C 1
ATOM 811 O O . VAL A 1 97 ? 1.247 4.008 3.600 1.00 92.75 97 VAL A O 1
ATOM 814 N N . LEU A 1 98 ? 1.633 3.177 5.650 1.00 92.81 98 LEU A N 1
ATOM 815 C CA . LEU A 1 98 ? 2.706 2.268 5.264 1.00 92.81 98 LEU A CA 1
ATOM 816 C C . LEU A 1 98 ? 2.136 0.852 5.200 1.00 92.81 98 LEU A C 1
ATOM 818 O O . LEU A 1 98 ? 1.718 0.308 6.223 1.00 92.81 98 LEU A O 1
ATOM 822 N N . TYR A 1 99 ? 2.118 0.247 4.015 1.00 92.06 99 TYR A N 1
ATOM 823 C CA . TYR A 1 99 ? 1.536 -1.080 3.805 1.00 92.06 99 TYR A CA 1
ATOM 824 C C . TYR A 1 99 ? 2.450 -1.993 2.988 1.00 92.06 99 TYR A C 1
ATOM 826 O O . TYR A 1 99 ? 3.282 -1.549 2.193 1.00 92.06 99 TYR A O 1
ATOM 834 N N . PHE A 1 100 ? 2.302 -3.296 3.195 1.00 91.12 100 PHE A N 1
ATOM 835 C CA . PHE A 1 100 ? 3.035 -4.324 2.476 1.00 91.12 100 PHE A CA 1
ATOM 836 C C . PHE A 1 100 ? 2.331 -4.669 1.162 1.00 91.12 100 PHE A C 1
ATOM 838 O O . PHE A 1 100 ? 1.191 -5.124 1.147 1.00 91.12 100 PHE A O 1
ATOM 845 N N . SER A 1 101 ? 3.019 -4.500 0.035 1.00 88.62 101 SER A N 1
ATOM 846 C CA . SER A 1 101 ? 2.510 -4.936 -1.262 1.00 88.62 101 SER A CA 1
ATOM 847 C C . SER A 1 101 ? 3.004 -6.341 -1.571 1.00 88.62 101 SER A C 1
ATOM 849 O O . SER A 1 101 ? 4.166 -6.529 -1.934 1.00 88.62 101 SER A O 1
ATOM 851 N N . SER A 1 102 ? 2.107 -7.328 -1.508 1.00 85.75 102 SER A N 1
ATOM 852 C CA . SER A 1 102 ? 2.448 -8.715 -1.851 1.00 85.75 102 SER A CA 1
ATOM 853 C C . SER A 1 102 ? 2.896 -8.887 -3.309 1.00 85.75 102 SER A C 1
ATOM 855 O O . SER A 1 102 ? 3.628 -9.826 -3.599 1.00 85.75 102 SER A O 1
ATOM 857 N N . LYS A 1 103 ? 2.494 -7.992 -4.225 1.00 82.38 103 LYS A N 1
ATOM 858 C CA . LYS A 1 103 ? 2.886 -8.042 -5.645 1.00 82.38 103 LYS A CA 1
ATOM 859 C C . LYS A 1 103 ? 4.375 -7.762 -5.851 1.00 82.38 103 LYS A C 1
ATOM 861 O O . LYS A 1 103 ? 5.019 -8.408 -6.669 1.00 82.38 103 LYS A O 1
ATOM 866 N N . TYR A 1 104 ? 4.896 -6.770 -5.135 1.00 79.44 104 TYR A N 1
ATOM 867 C CA . TYR A 1 104 ? 6.276 -6.306 -5.277 1.00 79.44 104 TYR A CA 1
ATOM 868 C C . TYR A 1 104 ? 7.165 -6.742 -4.105 1.00 79.44 104 TYR A C 1
ATOM 870 O O . TYR A 1 104 ? 8.341 -6.394 -4.086 1.00 79.44 104 TYR A O 1
ATOM 878 N N . GLU A 1 105 ? 6.597 -7.469 -3.135 1.00 85.12 105 GLU A N 1
ATOM 879 C CA . GLU A 1 105 ? 7.243 -7.914 -1.894 1.00 85.12 105 GLU A CA 1
ATOM 880 C C . GLU A 1 105 ? 8.011 -6.772 -1.208 1.00 85.12 105 GLU A C 1
ATOM 882 O O . GLU A 1 105 ? 9.173 -6.912 -0.840 1.00 85.12 105 GLU A O 1
ATOM 887 N N . LYS A 1 106 ? 7.380 -5.599 -1.083 1.00 87.44 106 LYS A N 1
ATOM 888 C CA . LYS A 1 106 ? 7.984 -4.405 -0.472 1.00 87.44 106 LYS A CA 1
ATOM 889 C C . LYS A 1 106 ? 6.956 -3.591 0.299 1.00 87.44 106 LYS A C 1
ATOM 891 O O . LYS A 1 106 ? 5.756 -3.683 0.037 1.00 87.44 106 LYS A O 1
ATOM 896 N N . TYR A 1 107 ? 7.445 -2.753 1.206 1.00 89.31 107 TYR A N 1
ATOM 897 C CA . TYR A 1 107 ? 6.629 -1.748 1.877 1.00 89.31 107 TYR A CA 1
ATOM 898 C C . TYR A 1 107 ? 6.512 -0.497 1.007 1.00 89.31 107 TYR A C 1
ATOM 900 O O . TYR A 1 107 ? 7.524 0.041 0.556 1.00 89.31 107 TYR A O 1
ATOM 908 N N . ASN A 1 108 ? 5.281 -0.052 0.767 1.00 89.69 108 ASN A N 1
ATOM 909 C CA . ASN A 1 108 ? 4.980 1.201 0.086 1.00 89.69 108 ASN A CA 1
ATOM 910 C C . ASN A 1 108 ? 4.314 2.160 1.068 1.00 89.69 108 ASN A C 1
ATOM 912 O O . ASN A 1 108 ? 3.498 1.751 1.894 1.00 89.69 108 ASN A O 1
ATOM 916 N N . GLN A 1 109 ? 4.647 3.435 0.932 1.00 90.69 109 GLN A N 1
ATOM 917 C CA . GLN A 1 109 ? 3.979 4.519 1.630 1.00 90.69 109 GLN A CA 1
ATOM 918 C C . GLN A 1 109 ? 2.960 5.145 0.680 1.00 90.69 109 GLN A C 1
ATOM 920 O O . GLN A 1 109 ? 3.277 5.367 -0.488 1.00 90.69 109 GLN A O 1
ATOM 925 N N . LEU A 1 110 ? 1.753 5.390 1.178 1.00 90.44 110 LEU A N 1
ATOM 926 C CA . LEU A 1 110 ? 0.684 6.078 0.468 1.00 90.44 110 LEU A CA 1
ATOM 927 C C . LEU A 1 110 ? 0.227 7.271 1.291 1.00 90.44 110 LEU A C 1
ATOM 929 O O . LEU A 1 110 ? -0.070 7.110 2.475 1.00 90.44 110 LEU A O 1
ATOM 933 N N . GLU A 1 111 ? 0.114 8.427 0.656 1.00 91.62 111 GLU A N 1
ATOM 934 C CA . GLU A 1 111 ? -0.494 9.613 1.251 1.00 91.62 111 GLU A CA 1
ATOM 935 C C . GLU A 1 111 ? -1.765 9.968 0.479 1.00 91.62 111 GLU A C 1
ATOM 937 O O . GLU A 1 111 ? -1.820 9.891 -0.755 1.00 91.62 111 GLU A O 1
ATOM 942 N N . GLY A 1 112 ? -2.837 10.284 1.204 1.00 91.56 112 GLY A N 1
ATOM 943 C CA . GLY A 1 112 ? -4.094 10.609 0.550 1.00 91.56 112 GLY A CA 1
ATOM 944 C C . GLY A 1 112 ? -5.302 10.729 1.462 1.00 91.56 112 GLY A C 1
ATOM 945 O O . GLY A 1 112 ? -5.258 10.519 2.674 1.00 91.56 112 GLY A O 1
ATOM 946 N N . GLN A 1 113 ? -6.432 11.049 0.837 1.00 92.00 113 GLN A N 1
ATOM 947 C CA . GLN A 1 113 ? -7.712 11.168 1.524 1.00 92.00 113 GLN A CA 1
ATOM 948 C C . GLN A 1 113 ? -8.393 9.805 1.649 1.00 92.00 113 GLN A C 1
ATOM 950 O O . GLN A 1 113 ? -8.579 9.101 0.655 1.00 92.00 113 GLN A O 1
ATOM 955 N N . VAL A 1 114 ? -8.876 9.473 2.845 1.00 93.19 114 VAL A N 1
ATOM 956 C CA . VAL A 1 114 ? -9.707 8.280 3.049 1.00 93.19 114 VAL A CA 1
ATOM 957 C C . VAL A 1 114 ? -11.096 8.513 2.463 1.00 93.19 114 VAL A C 1
ATOM 959 O O . VAL A 1 114 ? -11.809 9.425 2.882 1.00 93.19 114 VAL A O 1
ATOM 962 N N . LEU A 1 115 ? -11.492 7.678 1.503 1.00 91.25 115 LEU A N 1
ATOM 963 C CA . LEU A 1 115 ? -12.816 7.740 0.883 1.00 91.25 115 LEU A CA 1
ATOM 964 C C . LEU A 1 115 ? -13.834 6.913 1.665 1.00 91.25 115 LEU A C 1
ATOM 966 O O . LEU A 1 115 ? -14.928 7.381 1.978 1.00 91.25 115 LEU A O 1
ATOM 970 N N . ARG A 1 116 ? -13.482 5.659 1.965 1.00 90.19 116 ARG A N 1
ATOM 971 C CA . ARG A 1 116 ? -14.365 4.707 2.646 1.00 90.19 116 ARG A CA 1
ATOM 972 C C . ARG A 1 116 ? -13.575 3.601 3.337 1.00 90.19 116 ARG A C 1
ATOM 974 O O . ARG A 1 116 ? -12.456 3.277 2.943 1.00 90.19 116 ARG A O 1
ATOM 981 N N . LEU A 1 117 ? -14.215 3.001 4.335 1.00 92.12 117 LEU A N 1
ATOM 982 C CA . LEU A 1 117 ? -13.737 1.831 5.066 1.00 92.12 117 LEU A CA 1
ATOM 983 C C . LEU A 1 117 ? -14.763 0.702 4.927 1.00 92.12 117 LEU A C 1
ATOM 985 O O . LEU A 1 117 ? -15.958 0.924 5.139 1.00 92.12 117 LEU A O 1
ATOM 989 N N . ASP A 1 118 ? -14.298 -0.497 4.591 1.00 91.75 118 ASP A N 1
ATOM 990 C CA . ASP A 1 118 ? -15.091 -1.723 4.570 1.00 91.75 118 ASP A CA 1
ATOM 991 C C . ASP A 1 118 ? -14.635 -2.641 5.709 1.00 91.75 118 ASP A C 1
ATOM 993 O O . ASP A 1 118 ? -13.620 -3.333 5.621 1.00 91.75 118 ASP A O 1
ATOM 997 N N . ASN A 1 119 ? -15.412 -2.661 6.792 1.00 87.94 119 ASN A N 1
ATOM 998 C CA . ASN A 1 119 ? -15.112 -3.480 7.966 1.00 87.94 119 ASN A CA 1
ATOM 999 C C . ASN A 1 119 ? -15.320 -4.984 7.717 1.00 87.94 119 ASN A C 1
ATOM 1001 O O . ASN A 1 119 ? -14.736 -5.788 8.439 1.00 87.94 119 ASN A O 1
ATOM 1005 N N . TYR A 1 120 ? -16.135 -5.381 6.731 1.00 89.06 120 TYR A N 1
ATOM 1006 C CA . TYR A 1 120 ? -16.384 -6.797 6.436 1.00 89.06 120 TYR A CA 1
ATOM 1007 C C . TYR A 1 120 ? -15.226 -7.400 5.654 1.00 89.06 120 TYR A C 1
ATOM 1009 O O . TYR A 1 120 ? -14.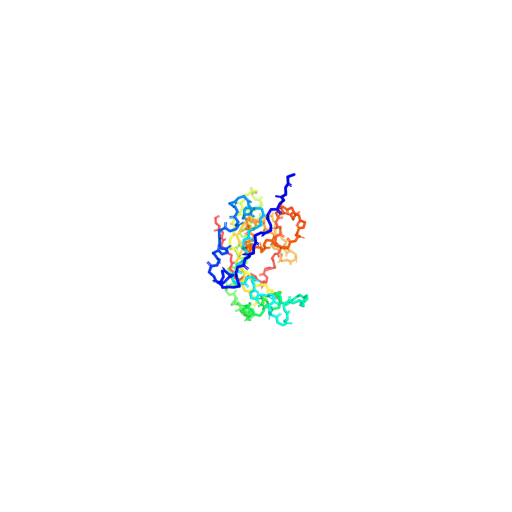759 -8.491 5.974 1.00 89.06 120 TYR A O 1
ATOM 1017 N N . ARG A 1 121 ? -14.751 -6.676 4.636 1.00 88.94 121 ARG A N 1
ATOM 1018 C CA . ARG A 1 121 ? -13.597 -7.092 3.828 1.00 88.94 121 ARG A CA 1
ATOM 1019 C C . ARG A 1 121 ? -12.256 -6.703 4.446 1.00 88.94 121 ARG A C 1
ATOM 1021 O O . ARG A 1 121 ? -11.231 -7.139 3.938 1.00 88.94 121 ARG A O 1
ATOM 1028 N N . LYS A 1 12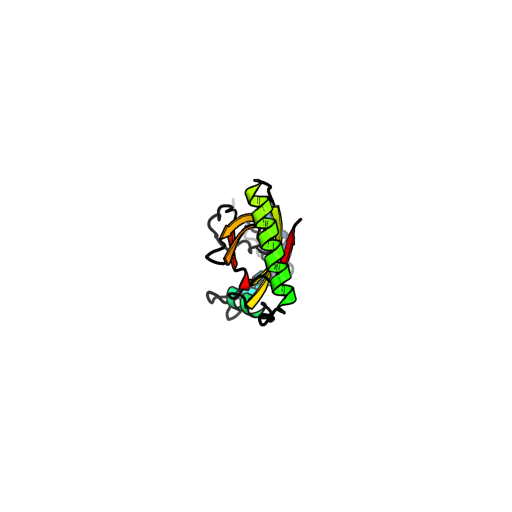2 ? -12.272 -5.906 5.522 1.00 91.56 122 LYS A N 1
ATOM 1029 C CA . LYS A 1 122 ? -11.090 -5.287 6.139 1.00 91.56 122 LYS A CA 1
ATOM 1030 C C . LYS A 1 122 ? -10.280 -4.469 5.124 1.00 91.56 122 LYS A C 1
ATOM 1032 O O . LYS A 1 122 ? -9.068 -4.633 5.007 1.00 91.56 122 LYS A O 1
ATOM 1037 N N . LEU A 1 123 ? -10.966 -3.622 4.354 1.00 92.81 123 LEU A N 1
ATOM 1038 C CA . LEU A 1 123 ? -10.360 -2.806 3.299 1.00 92.81 123 LEU A CA 1
ATOM 1039 C C . LEU A 1 123 ? -10.509 -1.314 3.589 1.00 92.81 123 LEU A C 1
ATOM 1041 O O . LEU A 1 123 ? -11.573 -0.838 3.986 1.00 92.81 123 LEU A O 1
ATOM 1045 N N . MET A 1 124 ? -9.446 -0.571 3.317 1.00 91.56 124 MET A N 1
ATOM 1046 C CA . MET A 1 124 ? -9.399 0.883 3.338 1.00 91.56 124 MET A CA 1
ATOM 1047 C C . MET A 1 124 ? -9.218 1.392 1.916 1.00 91.56 124 MET A C 1
ATOM 1049 O O . MET A 1 124 ? -8.301 0.955 1.226 1.00 91.56 124 MET A O 1
ATOM 1053 N N . VAL A 1 125 ? -10.074 2.316 1.479 1.00 92.50 125 VAL A N 1
ATOM 1054 C CA . VAL A 1 125 ? -9.942 2.948 0.161 1.00 92.50 125 VAL A CA 1
ATOM 1055 C C . VAL A 1 125 ? -9.438 4.367 0.339 1.00 92.50 125 VAL A C 1
ATOM 1057 O O . VAL A 1 125 ? -10.108 5.200 0.961 1.00 92.50 125 VAL A O 1
ATOM 1060 N N . VAL A 1 126 ? -8.261 4.628 -0.216 1.00 92.25 126 VAL A N 1
ATOM 1061 C CA . VAL A 1 126 ? -7.585 5.923 -0.154 1.00 92.25 126 VAL A CA 1
ATOM 1062 C C . VAL A 1 126 ? -7.475 6.489 -1.562 1.00 92.25 126 VAL A C 1
ATOM 1064 O O . VAL A 1 126 ? -7.105 5.788 -2.501 1.00 92.25 126 VAL A O 1
ATOM 1067 N N . ASN A 1 127 ? -7.813 7.764 -1.709 1.00 91.88 127 ASN A N 1
ATOM 1068 C CA . ASN A 1 127 ? -7.550 8.519 -2.921 1.00 91.88 127 ASN A CA 1
ATOM 1069 C C . ASN A 1 127 ? -6.139 9.086 -2.828 1.00 91.88 127 ASN A C 1
ATOM 1071 O O . ASN A 1 127 ? -5.907 10.024 -2.057 1.00 91.88 127 ASN A O 1
ATOM 1075 N N . SER A 1 128 ? -5.212 8.489 -3.569 1.00 83.81 128 SER A N 1
ATOM 1076 C CA . SER A 1 128 ? -3.848 8.988 -3.618 1.00 83.81 128 SER A CA 1
ATOM 1077 C C . SER A 1 128 ? -3.767 10.191 -4.545 1.00 83.81 128 SER A C 1
ATOM 1079 O O . SER A 1 128 ? -4.241 10.155 -5.682 1.00 83.81 128 SER A O 1
ATOM 1081 N N . GLN A 1 129 ? -3.169 11.267 -4.040 1.00 69.06 129 GLN A N 1
ATOM 1082 C CA . GLN A 1 129 ? -2.777 12.407 -4.868 1.00 69.06 129 GLN A CA 1
ATOM 1083 C C . GLN A 1 129 ? -1.388 12.211 -5.476 1.00 69.06 129 GLN A C 1
ATOM 1085 O O . GLN A 1 129 ? -0.952 13.075 -6.237 1.00 69.06 129 GLN A O 1
ATOM 1090 N N . ASP A 1 130 ? -0.702 11.107 -5.153 1.00 56.91 130 ASP A N 1
ATOM 1091 C CA . ASP A 1 130 ? 0.620 10.835 -5.688 1.00 56.91 130 ASP A CA 1
ATOM 1092 C C . ASP A 1 130 ? 0.493 10.643 -7.197 1.00 56.91 130 ASP A C 1
ATOM 1094 O O . ASP A 1 130 ? 0.071 9.600 -7.703 1.00 56.91 130 ASP A O 1
ATOM 1098 N N . GLU A 1 131 ? 0.908 11.670 -7.939 1.00 45.84 131 GLU A N 1
ATOM 1099 C CA . GLU A 1 131 ? 1.479 11.463 -9.253 1.00 45.84 131 GLU A CA 1
ATOM 1100 C C . GLU A 1 131 ? 2.564 10.411 -9.051 1.00 45.84 131 GLU A C 1
ATOM 1102 O O . GLU A 1 131 ? 3.631 10.694 -8.502 1.00 45.84 131 GLU A O 1
ATOM 1107 N N . CYS A 1 132 ? 2.276 9.165 -9.429 1.00 35.09 132 CYS A N 1
ATOM 1108 C CA . CYS A 1 132 ? 3.305 8.156 -9.548 1.00 35.09 132 CYS A CA 1
ATOM 1109 C C . CYS A 1 132 ? 4.371 8.807 -10.431 1.00 35.09 132 CYS A C 1
ATOM 1111 O O . CYS A 1 132 ? 4.118 9.043 -11.615 1.00 35.09 132 CYS A O 1
ATOM 1113 N N . ASN A 1 133 ? 5.504 9.208 -9.841 1.00 34.09 133 ASN A N 1
ATOM 1114 C CA . ASN A 1 133 ? 6.629 9.783 -10.558 1.00 34.09 133 ASN A CA 1
ATOM 1115 C C . ASN A 1 133 ? 7.121 8.687 -11.499 1.00 34.09 133 ASN A C 1
ATOM 1117 O O . ASN A 1 133 ? 8.033 7.930 -11.175 1.00 34.09 133 ASN A O 1
ATOM 1121 N N . THR A 1 134 ? 6.477 8.555 -12.658 1.00 37.31 134 THR A N 1
ATOM 1122 C CA . THR A 1 134 ? 6.977 7.781 -13.777 1.00 37.31 134 THR A CA 1
ATOM 1123 C C . THR A 1 134 ? 8.277 8.449 -14.151 1.00 37.31 134 THR A C 1
ATOM 1125 O O . THR A 1 134 ? 8.290 9.478 -14.828 1.00 37.31 134 THR A O 1
ATOM 1128 N N . GLU A 1 135 ? 9.368 7.900 -13.624 1.00 37.97 135 GLU A N 1
ATOM 1129 C CA . GLU A 1 135 ? 10.725 8.270 -13.968 1.00 37.97 135 GLU A CA 1
ATOM 1130 C C . GLU A 1 135 ? 10.793 8.436 -15.481 1.00 37.97 135 GLU A C 1
ATOM 1132 O O . GLU A 1 135 ? 10.574 7.484 -16.229 1.00 37.97 135 GLU A O 1
ATOM 1137 N N . LYS A 1 136 ? 10.985 9.694 -15.898 1.00 37.22 136 LYS A N 1
ATOM 1138 C CA . LYS A 1 136 ? 11.205 10.190 -17.262 1.00 37.22 136 LYS A CA 1
ATOM 1139 C C . LYS A 1 136 ? 11.146 9.081 -18.315 1.00 37.22 136 LYS A C 1
ATOM 1141 O O . LYS A 1 136 ? 12.178 8.559 -18.742 1.00 37.22 136 LYS A O 1
ATOM 1146 N N . LYS A 1 137 ? 9.923 8.762 -18.755 1.00 36.41 137 LYS A N 1
ATOM 1147 C CA . LYS A 1 137 ? 9.670 7.902 -19.913 1.00 36.41 137 LYS A CA 1
ATOM 1148 C C . LYS A 1 137 ? 10.493 8.443 -21.080 1.00 36.41 137 LYS A C 1
ATOM 1150 O O . LYS A 1 137 ? 10.299 9.569 -21.537 1.00 36.41 137 LYS A O 1
ATOM 1155 N N . SER A 1 138 ? 11.479 7.659 -21.511 1.00 33.09 138 SER A N 1
ATOM 1156 C CA . SER A 1 138 ? 12.314 7.968 -22.669 1.00 33.09 138 SER A CA 1
ATOM 1157 C C . SER A 1 138 ? 11.430 8.307 -23.872 1.00 33.09 138 SER A C 1
ATOM 1159 O O . SER A 1 138 ? 10.437 7.626 -24.114 1.00 33.09 138 SER A O 1
ATOM 1161 N N . LYS A 1 139 ? 11.823 9.334 -24.630 1.00 39.31 139 LYS A N 1
ATOM 1162 C CA . LYS A 1 139 ? 11.079 10.050 -25.688 1.00 39.31 139 LYS A CA 1
ATOM 1163 C C . LYS A 1 139 ? 10.477 9.200 -26.836 1.00 39.31 139 LYS A C 1
ATOM 1165 O O . LYS A 1 139 ? 9.879 9.767 -27.743 1.00 39.31 139 LYS A O 1
ATOM 1170 N N . TYR A 1 140 ? 10.627 7.874 -26.831 1.00 37.56 140 TYR A N 1
ATOM 1171 C CA . TYR A 1 140 ? 10.280 6.989 -27.953 1.00 37.56 140 TYR A CA 1
ATOM 1172 C C . TYR A 1 140 ? 9.291 5.858 -27.630 1.00 37.56 140 TYR A C 1
ATOM 1174 O O . TYR A 1 140 ? 9.113 4.968 -28.457 1.00 37.56 140 TYR A O 1
ATOM 1182 N N . ILE A 1 141 ? 8.598 5.891 -26.489 1.00 39.56 141 ILE A N 1
ATOM 1183 C CA . ILE A 1 141 ? 7.437 5.015 -26.265 1.00 39.56 141 ILE A CA 1
ATOM 1184 C C . ILE A 1 141 ? 6.183 5.801 -26.658 1.00 39.56 141 ILE A C 1
ATOM 1186 O O . ILE A 1 141 ? 5.850 6.804 -26.029 1.00 39.56 141 ILE A O 1
ATOM 1190 N N . LEU A 1 142 ? 5.503 5.370 -27.725 1.00 37.81 142 LEU A N 1
ATOM 1191 C CA . LEU A 1 142 ? 4.163 5.852 -28.064 1.00 37.81 142 LEU A CA 1
ATOM 1192 C C . LEU A 1 142 ? 3.174 5.282 -27.043 1.00 37.81 142 LEU A C 1
ATOM 1194 O O . LEU A 1 142 ? 2.519 4.273 -27.295 1.00 37.81 142 LEU A O 1
ATOM 1198 N N . GLU A 1 143 ? 3.072 5.913 -25.880 1.00 39.84 143 GLU A N 1
ATOM 1199 C CA . GLU A 1 143 ? 1.939 5.670 -24.997 1.00 39.84 143 GLU A CA 1
ATOM 1200 C C . GLU A 1 143 ? 0.749 6.511 -25.465 1.00 39.84 143 GLU A C 1
ATOM 1202 O O . GLU A 1 143 ? 0.863 7.717 -25.704 1.00 39.84 143 GLU A O 1
ATOM 1207 N N . LYS A 1 144 ? -0.418 5.867 -25.595 1.00 34.38 144 LYS A N 1
ATOM 1208 C CA . LYS A 1 144 ? -1.698 6.585 -25.595 1.00 34.38 144 LYS A CA 1
ATOM 1209 C C . LYS A 1 144 ? -1.732 7.471 -24.344 1.00 34.38 144 LYS A C 1
ATOM 1211 O O . LYS A 1 144 ? -1.315 6.985 -23.296 1.00 34.38 144 LYS A O 1
ATOM 1216 N N . PRO A 1 145 ? -2.244 8.713 -24.416 1.00 33.34 145 PRO A N 1
ATOM 1217 C CA . PRO A 1 145 ? -2.369 9.552 -23.233 1.00 33.34 145 PRO A CA 1
ATOM 1218 C C . PRO A 1 145 ? -3.250 8.826 -22.212 1.00 33.34 145 PRO A C 1
ATOM 1220 O O . PRO A 1 145 ? -4.463 8.706 -22.397 1.00 33.34 145 PRO A O 1
ATOM 1223 N N . SER A 1 146 ? -2.623 8.288 -21.166 1.00 39.12 146 SER A N 1
ATOM 1224 C CA . SER A 1 146 ? -3.317 7.775 -19.998 1.00 39.12 146 SER A CA 1
ATOM 1225 C C . SER A 1 146 ? -3.949 8.981 -19.322 1.00 39.12 146 SER A C 1
ATOM 1227 O O . SER A 1 146 ? -3.255 9.898 -18.883 1.00 39.12 146 SER A O 1
ATOM 1229 N N . GLN A 1 147 ? -5.276 9.013 -19.334 1.00 42.22 147 GLN A N 1
ATOM 1230 C CA . GLN A 1 147 ? -6.068 9.976 -18.585 1.00 42.22 147 GLN A CA 1
ATOM 1231 C C . GLN A 1 147 ? -5.549 9.999 -17.144 1.00 42.22 147 GLN A C 1
ATOM 1233 O O . GLN A 1 147 ? -5.287 8.940 -16.583 1.00 42.22 147 GLN A O 1
ATOM 1238 N N . ILE A 1 148 ? -5.374 11.193 -16.575 1.00 42.88 148 ILE A N 1
ATOM 1239 C CA . ILE A 1 148 ? -5.069 11.382 -15.154 1.00 42.88 148 ILE A CA 1
ATOM 1240 C C . ILE A 1 148 ? -6.260 10.812 -14.379 1.00 42.88 148 ILE A C 1
ATOM 1242 O O . ILE A 1 148 ? -7.276 11.480 -14.179 1.00 42.88 148 ILE A O 1
ATOM 1246 N N . SER A 1 149 ? -6.188 9.528 -14.050 1.00 46.88 149 SER A N 1
ATOM 1247 C CA . SER A 1 149 ? -7.148 8.845 -13.204 1.00 46.88 149 SER A CA 1
ATOM 1248 C C . SER A 1 149 ? -6.712 9.078 -11.773 1.00 46.88 149 SER A C 1
ATOM 1250 O O . SER A 1 149 ? -5.602 8.714 -11.404 1.00 46.88 149 SER A O 1
ATOM 1252 N N . LYS A 1 150 ? -7.585 9.679 -10.964 1.00 56.56 150 LYS A N 1
ATOM 1253 C CA . LYS A 1 150 ? -7.485 9.563 -9.508 1.00 56.56 150 LYS A CA 1
ATOM 1254 C C . LYS A 1 150 ? -7.447 8.067 -9.198 1.00 56.56 150 LYS A C 1
ATOM 1256 O O . LYS A 1 150 ? -8.431 7.380 -9.471 1.00 56.56 150 LYS A O 1
ATOM 1261 N N . GLU A 1 151 ? -6.308 7.557 -8.749 1.00 76.00 151 GLU A N 1
ATOM 1262 C CA . GLU A 1 151 ? -6.169 6.139 -8.439 1.00 76.00 151 GLU A CA 1
ATOM 1263 C C . GLU A 1 151 ? -6.736 5.907 -7.038 1.00 76.00 151 GLU A C 1
ATOM 1265 O O . GLU A 1 151 ? -6.163 6.307 -6.023 1.00 76.00 151 GLU A O 1
ATOM 1270 N N . GLU A 1 152 ? -7.924 5.302 -6.988 1.00 85.25 152 GLU A N 1
ATOM 1271 C CA . GLU A 1 152 ? -8.453 4.735 -5.754 1.00 85.25 152 GLU A CA 1
ATOM 1272 C C . GLU A 1 152 ? -7.627 3.493 -5.419 1.00 85.25 152 GLU A C 1
ATOM 1274 O O . GLU A 1 152 ? -7.657 2.495 -6.143 1.00 85.25 152 GLU A O 1
ATOM 1279 N N . VAL A 1 153 ? -6.867 3.564 -4.330 1.00 89.06 153 VAL A N 1
ATOM 1280 C CA . VAL A 1 153 ? -6.031 2.459 -3.866 1.00 89.06 153 VAL A CA 1
ATOM 1281 C C . VAL A 1 153 ? -6.757 1.745 -2.734 1.00 89.06 153 VAL A C 1
ATOM 1283 O O . VAL A 1 153 ? -7.069 2.343 -1.701 1.00 89.06 153 VAL A O 1
ATOM 1286 N N . GLU A 1 154 ? -7.030 0.457 -2.933 1.00 91.38 154 GLU A N 1
ATOM 1287 C CA . GLU A 1 154 ? -7.598 -0.422 -1.911 1.00 91.38 154 GLU A CA 1
ATOM 1288 C C . GLU A 1 154 ? -6.468 -1.106 -1.127 1.00 91.38 154 GLU A C 1
ATOM 1290 O O . GLU A 1 154 ? -5.623 -1.793 -1.704 1.00 91.38 154 GLU A O 1
ATOM 1295 N N . ILE A 1 155 ? -6.450 -0.925 0.195 1.00 91.25 155 ILE A N 1
ATOM 1296 C CA . ILE A 1 155 ? -5.444 -1.484 1.107 1.00 91.25 155 ILE A CA 1
ATOM 1297 C C . ILE A 1 155 ? -6.135 -2.411 2.110 1.00 91.25 155 ILE A C 1
ATOM 1299 O O . ILE A 1 155 ? -7.105 -2.017 2.756 1.00 91.25 155 ILE A O 1
ATOM 1303 N N . ASN A 1 156 ? -5.624 -3.632 2.278 1.00 92.00 156 ASN A N 1
ATOM 1304 C CA . ASN A 1 156 ? -6.089 -4.559 3.311 1.00 92.00 156 ASN A CA 1
ATOM 1305 C C . ASN A 1 156 ? -5.488 -4.206 4.672 1.00 92.00 156 ASN A C 1
ATOM 1307 O O . ASN A 1 156 ? -4.284 -3.980 4.772 1.00 92.00 156 ASN A O 1
ATOM 1311 N N . TYR A 1 157 ? -6.308 -4.209 5.724 1.00 90.62 157 TYR A N 1
ATOM 1312 C CA . TYR A 1 157 ? -5.876 -3.923 7.093 1.00 90.62 157 TYR A CA 1
ATOM 1313 C C . TYR A 1 157 ? -4.742 -4.841 7.556 1.00 90.62 157 TYR A C 1
ATOM 1315 O O . TYR A 1 157 ? -3.864 -4.402 8.288 1.00 90.62 157 TYR A O 1
ATOM 1323 N N . GLU A 1 158 ? -4.724 -6.099 7.111 1.00 89.75 158 GLU A N 1
ATOM 1324 C CA . GLU A 1 158 ? -3.684 -7.065 7.486 1.00 89.75 158 GLU A CA 1
ATOM 1325 C C . GLU A 1 158 ? -2.321 -6.740 6.867 1.00 89.75 158 GLU A C 1
ATOM 1327 O O . GLU A 1 158 ? -1.293 -7.224 7.343 1.00 89.75 158 GLU A O 1
ATOM 1332 N N . ASP A 1 159 ? -2.297 -5.949 5.797 1.00 91.12 159 ASP A N 1
ATOM 1333 C CA . ASP A 1 159 ? -1.075 -5.514 5.127 1.00 91.12 159 ASP A CA 1
ATOM 1334 C C . ASP A 1 159 ? -0.571 -4.163 5.638 1.00 91.12 159 ASP A C 1
ATOM 1336 O O . ASP A 1 159 ? 0.548 -3.770 5.309 1.00 91.12 159 ASP A O 1
ATOM 1340 N N . ILE A 1 160 ? -1.350 -3.468 6.466 1.00 91.88 160 ILE A N 1
ATOM 1341 C CA . ILE A 1 160 ? -0.959 -2.195 7.063 1.00 91.88 160 ILE A CA 1
ATOM 1342 C C . ILE A 1 160 ? 0.071 -2.437 8.166 1.00 91.88 160 ILE A C 1
ATOM 1344 O O . ILE A 1 160 ? -0.119 -3.263 9.053 1.00 91.88 160 ILE A O 1
ATOM 1348 N N . TYR A 1 161 ? 1.160 -1.679 8.120 1.00 91.81 161 TYR A N 1
ATOM 1349 C CA . TYR A 1 161 ? 2.187 -1.655 9.156 1.00 91.81 161 TYR A CA 1
ATOM 1350 C C . TYR A 1 161 ? 2.078 -0.414 10.045 1.00 91.81 161 TYR A C 1
ATOM 1352 O O . TYR A 1 161 ? 2.354 -0.476 11.242 1.00 91.81 161 TYR A O 1
ATOM 1360 N N . GLU A 1 162 ? 1.681 0.716 9.461 1.00 92.25 162 GLU A N 1
ATOM 1361 C CA . GLU A 1 162 ? 1.540 1.984 10.170 1.00 92.25 162 GLU A CA 1
ATOM 1362 C C . GLU A 1 162 ? 0.495 2.867 9.485 1.00 92.25 162 GLU A C 1
ATOM 1364 O O . GLU A 1 162 ? 0.414 2.908 8.255 1.00 92.25 162 GLU A O 1
ATOM 1369 N N . ILE A 1 163 ? -0.299 3.570 10.293 1.00 92.88 163 ILE A N 1
ATOM 1370 C CA . ILE A 1 163 ? -1.245 4.595 9.853 1.00 92.88 163 ILE A CA 1
ATOM 1371 C C . ILE A 1 163 ? -0.971 5.836 10.687 1.00 92.88 163 ILE A C 1
ATOM 1373 O O . ILE A 1 163 ? -0.960 5.763 11.914 1.00 92.88 163 ILE A O 1
ATOM 1377 N N . ILE A 1 164 ? -0.784 6.964 10.018 1.00 92.25 164 ILE A N 1
ATOM 1378 C CA . ILE A 1 164 ? -0.690 8.277 10.646 1.00 92.25 164 ILE A CA 1
ATOM 1379 C C . ILE A 1 164 ? -1.806 9.133 10.056 1.00 92.25 164 ILE A C 1
ATOM 1381 O O . ILE A 1 164 ? -1.949 9.212 8.836 1.00 92.25 164 ILE A O 1
ATOM 1385 N N . ILE A 1 165 ? -2.618 9.732 10.923 1.00 90.38 165 ILE A N 1
ATOM 1386 C CA . ILE A 1 165 ? -3.639 10.709 10.539 1.00 90.38 165 ILE A CA 1
ATOM 1387 C C . ILE A 1 165 ? -2.978 12.092 10.524 1.00 90.38 165 ILE A C 1
ATOM 1389 O O . ILE A 1 165 ? -2.295 12.441 11.490 1.00 90.38 165 ILE A O 1
ATOM 1393 N N . GLU A 1 166 ? -3.173 12.850 9.445 1.00 83.31 166 GLU A N 1
ATOM 1394 C CA . GLU A 1 166 ? -2.690 14.236 9.293 1.00 83.31 166 GLU A CA 1
ATOM 1395 C C . GLU A 1 166 ? -3.761 15.282 9.627 1.00 83.31 166 GLU A C 1
ATOM 1397 O O . GLU A 1 166 ? -4.965 15.022 9.379 1.00 83.31 166 GLU A O 1
#

pLDDT: mean 77.07, std 18.47, range [33.09, 94.0]

Secondary structure (DSSP, 8-state):
---------GGGTTT--GGGG--HHHHHHSPPPPHHHHHHHT-TTTTSTTHHHHHHHHHS---PPPPPPHHHHHHHHHHHHHHHHHHHTT---EEEEEEEETTTTEEEEEEEEEEEEETTTTEEEEEE----------TT----------EEEEEEGGGEEEEEE-

Radius of gyration: 27.76 Å; chains: 1; bounding box: 62×38×88 Å

Foldseek 3Di:
DDDDDDDDDPVVVVVDPPVPPDDPVNCVVPPDDDPVSVVLVVDPCSPPPCPVVVVVLVPQDADAQDDDDPVQLVVLVVVVVVVVVCVVVVHWWWKWWWFADPVSNDTDIFTFIFDDADPVQQKTWGQGPDPPPPPPDPPPDPDDPDPPDRDTDIGHSVGTRDMDID

Organism: NCBI:txid1122142